Protein AF-A0AAD5KHL6-F1 (afdb_monomer)

Secondary structure (DSSP, 8-state):
-PPP--SEES---SHHHHHHHHHHHHTTSS----SPPPGGGGGG--TTEE-EEEHHHH--SS---S--BPPPEEETTEEEEEBB--S---------TT--HHHHHHHHHHHTTTTSSS-BPTT--EEEEEEEEETTEEEEE-

Sequence (142 aa):
MSTTEKTFHGYIETTRDSLIILEACRRGLLPRINRRLQEKERQLVTSGAVFCFDENESGIKRWTDGLVWSPSRILGNFLVYRELDKRAPSNDGVRTSCQNLSERQRERALVGSLTNSYRFKRNGLIKKSMSIVVNGVQQHLI

InterPro domains:
  IPR018608 Global transcription regulator [PF09729] (7-96)
  IPR018608 Global transcription regulator [PF09729] (100-142)
  IPR018608 Global transcription regulator [PTHR28027] (2-142)

Structure (mmCIF, N/CA/C/O backbone):
data_AF-A0AAD5KHL6-F1
#
_entry.id   AF-A0AAD5KHL6-F1
#
loop_
_atom_site.group_PDB
_atom_site.id
_atom_site.type_symbol
_atom_site.label_atom_id
_atom_site.label_alt_id
_atom_site.label_comp_id
_atom_site.label_asym_id
_atom_site.label_entity_id
_atom_site.label_seq_id
_atom_site.pdbx_PDB_ins_code
_atom_site.Cartn_x
_atom_site.Cartn_y
_atom_site.Cartn_z
_atom_site.occupancy
_atom_site.B_iso_or_equiv
_atom_site.auth_seq_id
_atom_site.auth_comp_id
_atom_site.auth_asym_id
_atom_site.auth_atom_id
_atom_site.pdbx_PDB_model_num
ATOM 1 N N . MET A 1 1 ? 0.004 -2.523 26.145 1.00 47.94 1 MET A N 1
ATOM 2 C CA . MET A 1 1 ? 0.227 -1.713 24.925 1.00 47.94 1 MET A CA 1
ATOM 3 C C . MET A 1 1 ? -0.122 -2.583 23.731 1.00 47.94 1 MET A C 1
ATOM 5 O O . MET A 1 1 ? 0.331 -3.718 23.713 1.00 47.94 1 MET A O 1
ATOM 9 N N . SER A 1 2 ? -0.946 -2.107 22.794 1.00 61.53 2 SER A N 1
ATOM 10 C CA . SER A 1 2 ? -1.264 -2.866 21.574 1.00 61.53 2 SER A CA 1
ATOM 11 C C . SER A 1 2 ? -0.019 -2.948 20.691 1.00 61.53 2 SER A C 1
ATOM 13 O O . SER A 1 2 ? 0.489 -1.912 20.256 1.00 61.53 2 SER A O 1
ATOM 15 N N . THR A 1 3 ? 0.484 -4.156 20.460 1.00 74.94 3 THR A N 1
ATOM 16 C CA . THR A 1 3 ? 1.571 -4.419 19.511 1.00 74.94 3 THR A CA 1
ATOM 17 C C . THR A 1 3 ? 1.048 -4.189 18.095 1.00 74.94 3 THR A C 1
ATOM 19 O O . THR A 1 3 ? -0.023 -4.684 17.755 1.00 74.94 3 THR A O 1
ATOM 22 N N . THR A 1 4 ? 1.767 -3.420 17.278 1.00 88.19 4 THR A N 1
ATOM 23 C CA . THR A 1 4 ? 1.420 -3.247 15.860 1.00 88.19 4 THR A CA 1
ATOM 24 C C . THR A 1 4 ? 1.911 -4.447 15.064 1.00 88.19 4 THR A C 1
ATOM 26 O O . THR A 1 4 ? 3.066 -4.848 15.201 1.00 88.19 4 THR A O 1
ATOM 29 N N . GLU A 1 5 ? 1.066 -4.976 14.188 1.00 93.31 5 GLU A N 1
ATOM 30 C CA . GLU A 1 5 ? 1.407 -6.060 13.270 1.00 93.31 5 GLU A CA 1
ATOM 31 C C . GLU A 1 5 ? 0.940 -5.753 11.842 1.00 93.31 5 GLU A C 1
ATOM 33 O O . GLU A 1 5 ? 0.195 -4.802 11.597 1.00 93.31 5 GLU A O 1
ATOM 38 N N . LYS A 1 6 ? 1.419 -6.545 10.878 1.00 96.56 6 LYS A N 1
ATOM 39 C CA . LYS A 1 6 ? 0.943 -6.490 9.490 1.00 96.56 6 LYS A CA 1
ATOM 40 C C . LYS A 1 6 ? -0.502 -6.989 9.421 1.00 96.56 6 LYS A C 1
ATOM 42 O O . LYS A 1 6 ? -0.844 -7.971 10.070 1.00 96.56 6 LYS A O 1
ATOM 47 N N . THR A 1 7 ? -1.324 -6.357 8.588 1.00 97.88 7 THR A N 1
ATOM 48 C CA . THR A 1 7 ? -2.710 -6.786 8.344 1.00 97.88 7 THR A CA 1
ATOM 49 C C . THR A 1 7 ? -2.757 -8.177 7.722 1.00 97.88 7 THR A C 1
ATOM 51 O O . THR A 1 7 ? -3.592 -9.001 8.080 1.00 97.88 7 THR A O 1
ATOM 54 N N . PHE A 1 8 ? -1.863 -8.432 6.770 1.00 98.31 8 PHE A N 1
ATOM 55 C CA . PHE A 1 8 ? -1.780 -9.693 6.048 1.00 98.31 8 PHE A CA 1
ATOM 56 C C . PHE A 1 8 ? -0.346 -9.928 5.553 1.00 98.31 8 PHE A C 1
ATOM 58 O O . PHE A 1 8 ? 0.482 -9.011 5.531 1.00 98.31 8 PHE A O 1
ATOM 65 N N . HIS A 1 9 ? -0.041 -11.171 5.175 1.00 98.38 9 HIS A N 1
ATOM 66 C CA . HIS A 1 9 ? 1.214 -11.522 4.526 1.00 98.38 9 HIS A CA 1
ATOM 67 C C . HIS A 1 9 ? 0.972 -12.308 3.238 1.00 98.38 9 HIS A C 1
ATOM 69 O O . HIS A 1 9 ? 0.571 -13.469 3.283 1.00 98.38 9 HIS A O 1
ATOM 75 N N . GLY A 1 10 ? 1.269 -11.688 2.101 1.00 97.56 10 GLY A N 1
ATOM 76 C CA . GLY A 1 10 ? 1.125 -12.293 0.785 1.00 97.56 10 GLY A CA 1
ATOM 77 C C . GLY A 1 10 ? 1.273 -11.271 -0.337 1.00 97.56 10 GLY A C 1
ATOM 78 O O . GLY A 1 10 ? 1.705 -10.141 -0.121 1.00 97.56 10 GLY A O 1
ATOM 79 N N . TYR A 1 11 ? 0.918 -11.679 -1.552 1.00 97.50 11 TYR A N 1
ATOM 80 C CA . TYR A 1 11 ? 0.936 -10.815 -2.727 1.00 97.50 11 TYR A CA 1
ATOM 81 C C . TYR A 1 11 ? -0.493 -10.453 -3.131 1.00 97.50 11 TYR A C 1
ATOM 83 O O . TYR A 1 11 ? -1.322 -11.334 -3.333 1.00 97.50 11 TYR A O 1
ATOM 91 N N . ILE A 1 12 ? -0.771 -9.155 -3.246 1.00 98.06 12 ILE A N 1
ATOM 92 C CA . ILE A 1 12 ? -2.041 -8.636 -3.762 1.00 98.06 12 ILE A CA 1
ATOM 93 C C . ILE A 1 12 ? -1.873 -8.476 -5.265 1.00 98.06 12 ILE A C 1
ATOM 95 O O . ILE A 1 12 ? -1.187 -7.549 -5.684 1.00 98.06 12 ILE A O 1
ATOM 99 N N . GLU A 1 13 ? -2.428 -9.361 -6.088 1.00 95.94 13 GLU A N 1
ATOM 100 C CA . GLU A 1 13 ? -2.266 -9.290 -7.546 1.00 95.94 13 GLU A CA 1
ATOM 101 C C . GLU A 1 13 ? -3.321 -8.378 -8.168 1.00 95.94 13 GLU A C 1
ATOM 103 O O . GLU A 1 13 ? -3.005 -7.464 -8.935 1.00 95.94 13 GLU A O 1
ATOM 108 N N . THR A 1 14 ? -4.573 -8.594 -7.778 1.00 97.44 14 THR A N 1
ATOM 109 C CA . THR A 1 14 ? -5.753 -8.018 -8.413 1.00 97.44 14 THR A CA 1
ATOM 110 C C . THR A 1 14 ? -6.500 -7.063 -7.488 1.00 97.44 14 THR A C 1
ATOM 112 O O . THR A 1 14 ? -6.349 -7.068 -6.268 1.00 97.44 14 THR A O 1
ATOM 115 N N . THR A 1 15 ? -7.392 -6.258 -8.067 1.00 97.88 15 THR A N 1
ATOM 116 C CA . THR A 1 15 ? -8.342 -5.446 -7.291 1.00 97.88 15 THR A CA 1
ATOM 117 C C . THR A 1 15 ? -9.236 -6.309 -6.400 1.00 97.88 15 THR A C 1
ATOM 119 O O . THR A 1 15 ? -9.582 -5.885 -5.302 1.00 97.88 15 THR A O 1
ATOM 122 N N . ARG A 1 16 ? -9.590 -7.528 -6.832 1.00 98.25 16 ARG A N 1
ATOM 123 C CA . ARG A 1 16 ? -10.422 -8.443 -6.040 1.00 98.25 16 ARG A CA 1
ATOM 124 C C . ARG A 1 16 ? -9.726 -8.844 -4.740 1.00 98.25 16 ARG A C 1
ATOM 126 O O . ARG A 1 16 ? -10.377 -8.836 -3.700 1.00 98.25 16 ARG A O 1
ATOM 133 N N . ASP A 1 17 ? -8.424 -9.116 -4.792 1.00 98.44 17 ASP A N 1
ATOM 134 C CA . ASP A 1 17 ? -7.628 -9.450 -3.604 1.00 98.44 17 ASP A CA 1
ATOM 135 C C . ASP A 1 17 ? -7.658 -8.297 -2.595 1.00 98.44 17 ASP A C 1
ATOM 137 O O . ASP A 1 17 ? -7.934 -8.510 -1.414 1.00 98.44 17 ASP A O 1
ATOM 141 N N . SER A 1 18 ? -7.484 -7.056 -3.072 1.00 98.19 18 SER A N 1
ATOM 142 C CA . SER A 1 18 ? -7.588 -5.858 -2.231 1.00 98.19 18 SER A CA 1
ATOM 143 C C . SER A 1 18 ? -8.942 -5.750 -1.536 1.00 98.19 18 SER A C 1
ATOM 145 O O . SER A 1 18 ? -9.005 -5.476 -0.340 1.00 98.19 18 SER A O 1
ATOM 147 N N . LEU A 1 19 ? -10.034 -5.969 -2.275 1.00 98.06 19 LEU A N 1
ATOM 148 C CA . LEU A 1 19 ? -11.388 -5.865 -1.730 1.00 98.06 19 LEU A CA 1
ATOM 149 C C . LEU A 1 19 ? -11.664 -6.938 -0.669 1.00 98.06 19 LEU A C 1
ATOM 151 O O . LEU A 1 19 ? -12.313 -6.639 0.329 1.00 98.06 19 LEU A O 1
ATOM 155 N N . ILE A 1 20 ? -11.139 -8.155 -0.845 1.00 98.38 20 ILE A N 1
ATOM 156 C CA . ILE A 1 20 ? -11.261 -9.230 0.151 1.00 98.38 20 ILE A CA 1
ATOM 157 C C . ILE A 1 20 ? -10.546 -8.844 1.451 1.00 98.38 20 ILE A C 1
ATOM 159 O O . ILE A 1 20 ? -11.129 -8.981 2.527 1.00 98.38 20 ILE A O 1
ATOM 163 N N . ILE A 1 21 ? -9.312 -8.335 1.364 1.00 98.44 21 ILE A N 1
ATOM 164 C CA . ILE A 1 21 ? -8.549 -7.908 2.546 1.00 98.44 21 ILE A CA 1
ATOM 165 C C . ILE A 1 21 ? -9.250 -6.745 3.256 1.00 98.44 21 ILE A C 1
ATOM 167 O O . ILE A 1 21 ? -9.448 -6.798 4.469 1.00 98.44 21 ILE A O 1
ATOM 171 N N . LEU A 1 22 ? -9.685 -5.727 2.510 1.00 97.88 22 LEU A N 1
ATOM 172 C CA . LEU A 1 22 ? -10.379 -4.565 3.071 1.00 97.88 22 LEU A CA 1
ATOM 173 C C . LEU A 1 22 ? -11.707 -4.950 3.741 1.00 97.88 22 LEU A C 1
ATOM 175 O O . LEU A 1 22 ? -12.021 -4.443 4.817 1.00 97.88 22 LEU A O 1
ATOM 179 N N . GLU A 1 23 ? -12.464 -5.886 3.163 1.00 97.31 23 GLU A N 1
ATOM 180 C CA . GLU A 1 23 ? -13.691 -6.407 3.771 1.00 97.31 23 GLU A CA 1
ATOM 181 C C . GLU A 1 23 ? -13.406 -7.216 5.045 1.00 97.31 23 GLU A C 1
ATOM 183 O O . GLU A 1 23 ? -14.093 -7.050 6.055 1.00 97.31 23 GLU A O 1
ATOM 188 N N . ALA A 1 24 ? -12.367 -8.056 5.043 1.00 98.19 24 ALA A N 1
ATOM 189 C CA . ALA A 1 24 ? -11.950 -8.793 6.234 1.00 98.19 24 ALA A CA 1
ATOM 190 C C . ALA A 1 24 ? -11.528 -7.841 7.369 1.00 98.19 24 ALA A C 1
ATOM 192 O O . ALA A 1 24 ? -11.919 -8.040 8.520 1.00 98.19 24 ALA A O 1
ATOM 193 N N . CYS A 1 25 ? -10.815 -6.761 7.043 1.00 97.06 25 CYS A N 1
ATOM 194 C CA . CYS A 1 25 ? -10.495 -5.681 7.973 1.00 97.06 25 CYS A CA 1
ATOM 195 C C . CYS A 1 25 ? -11.745 -4.978 8.518 1.00 97.06 25 CYS A C 1
ATOM 197 O O . CYS A 1 25 ? -11.854 -4.772 9.727 1.00 97.06 25 CYS A O 1
ATOM 199 N N . ARG A 1 26 ? -12.709 -4.642 7.650 1.00 94.56 26 ARG A N 1
ATOM 200 C CA . ARG A 1 26 ? -13.974 -3.994 8.036 1.00 94.56 26 ARG A CA 1
ATOM 201 C C . ARG A 1 26 ? -14.795 -4.855 8.998 1.00 94.56 26 ARG A C 1
ATOM 203 O O . ARG A 1 26 ? -15.439 -4.329 9.899 1.00 94.56 26 ARG A O 1
ATOM 210 N N . ARG A 1 27 ? -14.756 -6.178 8.820 1.00 95.94 27 ARG A N 1
ATOM 211 C CA . ARG A 1 27 ? -15.409 -7.161 9.700 1.00 95.94 27 ARG A CA 1
ATOM 212 C C . ARG A 1 27 ? -14.622 -7.467 10.980 1.00 95.94 27 ARG A C 1
ATOM 214 O O . ARG A 1 27 ? -15.090 -8.272 11.778 1.00 95.94 27 ARG A O 1
ATOM 221 N N . GLY A 1 28 ? -13.440 -6.875 11.166 1.00 95.50 28 GLY A N 1
ATOM 222 C CA . GLY A 1 28 ? -12.571 -7.140 12.316 1.00 95.50 28 GLY A CA 1
ATOM 223 C C . GLY A 1 28 ? -11.894 -8.515 12.294 1.00 95.50 28 GLY A C 1
ATOM 224 O O . GLY A 1 28 ? -11.407 -8.963 13.324 1.00 95.50 28 GLY A O 1
ATOM 225 N N . LEU A 1 29 ? -11.865 -9.192 11.140 1.00 97.75 29 LEU A N 1
ATOM 226 C CA . LEU A 1 29 ? -11.212 -10.496 10.973 1.00 97.75 29 LEU A CA 1
ATOM 227 C C . LEU A 1 29 ? -9.697 -10.369 10.775 1.00 97.75 29 LEU A C 1
ATOM 229 O O . LEU A 1 29 ? -8.958 -11.293 11.099 1.00 97.75 29 LEU A O 1
ATOM 233 N N . LEU A 1 30 ? -9.246 -9.238 10.226 1.00 97.62 30 LEU A N 1
ATOM 234 C CA . LEU A 1 30 ? -7.833 -8.895 10.084 1.00 97.62 30 LEU A CA 1
ATOM 235 C C . LEU A 1 30 ? -7.527 -7.588 10.825 1.00 97.62 30 LEU A C 1
ATOM 237 O O . LEU A 1 30 ? -8.356 -6.668 10.798 1.00 97.62 30 LEU A O 1
ATOM 241 N N . PRO A 1 31 ? -6.339 -7.466 11.444 1.00 96.44 31 PRO A N 1
ATOM 242 C CA . PRO A 1 31 ? -5.962 -6.260 12.162 1.00 96.44 31 PRO A CA 1
ATOM 243 C C . PRO A 1 31 ? -5.774 -5.084 11.198 1.00 96.44 31 PRO A C 1
ATOM 245 O O . PRO A 1 31 ? -5.358 -5.239 10.046 1.00 96.44 31 PRO A O 1
ATOM 248 N N . ARG A 1 32 ? -6.062 -3.877 11.686 1.00 95.75 32 ARG A N 1
ATOM 249 C CA . ARG A 1 32 ? -5.852 -2.616 10.967 1.00 95.75 32 ARG A CA 1
ATOM 250 C C . ARG A 1 32 ? -4.837 -1.762 11.710 1.00 95.75 32 ARG A C 1
ATOM 252 O O . ARG A 1 32 ? -4.756 -1.787 12.936 1.00 95.75 32 ARG A O 1
ATOM 259 N N . ILE A 1 33 ? -4.089 -0.971 10.957 1.00 97.50 33 ILE A N 1
ATOM 260 C CA . ILE A 1 33 ? -3.218 0.054 11.512 1.00 97.50 33 ILE A CA 1
ATOM 261 C C . ILE A 1 33 ? -4.090 1.220 11.990 1.00 97.50 33 ILE A C 1
ATOM 263 O O . ILE A 1 33 ? -4.790 1.849 11.202 1.00 97.50 33 ILE A O 1
ATOM 267 N N . ASN A 1 34 ? -4.027 1.519 13.287 1.00 96.19 34 ASN A N 1
ATOM 268 C CA . ASN A 1 34 ? -4.800 2.581 13.945 1.00 96.19 34 ASN A CA 1
ATOM 269 C C . ASN A 1 34 ? -3.943 3.788 14.372 1.00 96.19 34 ASN A C 1
ATOM 271 O O . ASN A 1 34 ? -4.427 4.707 15.020 1.00 96.19 34 ASN A O 1
ATOM 275 N N . ARG A 1 35 ? -2.650 3.789 14.034 1.00 95.88 35 ARG A N 1
ATOM 276 C CA . ARG A 1 35 ? -1.722 4.909 14.246 1.00 95.88 35 ARG A CA 1
ATOM 277 C C . ARG A 1 35 ? -0.492 4.748 13.366 1.00 95.88 35 ARG A C 1
ATOM 279 O O . ARG A 1 35 ? -0.218 3.665 12.858 1.00 95.88 35 ARG A O 1
ATOM 286 N N . ARG A 1 36 ? 0.300 5.809 13.209 1.00 96.62 36 ARG A N 1
ATOM 287 C CA . ARG A 1 36 ? 1.566 5.722 12.464 1.00 96.62 36 ARG A CA 1
ATOM 288 C C . ARG A 1 36 ? 2.515 4.692 13.088 1.00 96.62 36 ARG A C 1
ATOM 290 O O . ARG A 1 36 ? 2.580 4.561 14.314 1.00 96.62 36 ARG A O 1
ATOM 297 N N . LEU A 1 37 ? 3.284 4.024 12.224 1.00 95.94 37 LEU A N 1
ATOM 298 C CA . LEU A 1 37 ? 4.370 3.143 12.643 1.00 95.94 37 LEU A CA 1
ATOM 299 C C . LEU A 1 37 ? 5.441 3.939 13.393 1.00 95.94 37 LEU A C 1
ATOM 301 O O . LEU A 1 37 ? 5.947 4.954 12.897 1.00 95.94 37 LEU A O 1
ATOM 305 N N . GLN A 1 38 ? 5.822 3.437 14.560 1.00 94.81 38 GLN A N 1
ATOM 306 C CA . GLN A 1 38 ? 7.015 3.871 15.273 1.00 94.81 38 GLN A CA 1
ATOM 307 C C . GLN A 1 38 ? 8.268 3.382 14.550 1.00 94.81 38 GLN A C 1
ATOM 309 O O . GLN A 1 38 ? 8.228 2.451 13.749 1.00 94.81 38 GLN A O 1
ATOM 314 N N . GLU A 1 39 ? 9.414 3.982 14.862 1.00 93.38 39 GLU A N 1
ATOM 315 C CA . GLU A 1 39 ? 10.678 3.654 14.201 1.00 93.38 39 GLU A CA 1
ATOM 316 C C . GLU A 1 39 ? 11.038 2.165 14.290 1.00 93.38 3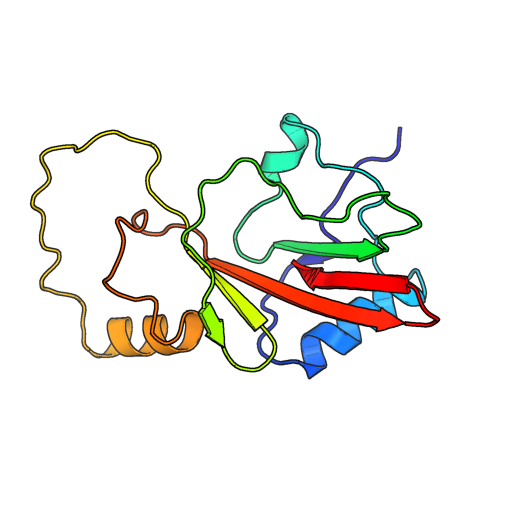9 GLU A C 1
ATOM 318 O O . GLU A 1 39 ? 11.380 1.561 13.277 1.00 93.38 39 GLU A O 1
ATOM 323 N N . LYS A 1 40 ? 10.838 1.545 15.460 1.00 93.44 40 LYS A N 1
ATOM 324 C CA . LYS A 1 40 ? 11.044 0.101 15.658 1.00 93.44 40 LYS A CA 1
ATOM 325 C C . LYS A 1 40 ? 10.077 -0.762 14.842 1.00 93.44 40 LYS A C 1
ATOM 327 O O . LYS A 1 40 ? 10.428 -1.864 14.448 1.00 93.44 40 LYS A O 1
ATOM 332 N N . GLU A 1 41 ? 8.871 -0.273 14.567 1.00 95.44 41 GLU A N 1
ATOM 333 C CA . GLU A 1 41 ? 7.832 -1.007 13.830 1.00 95.44 41 GLU A CA 1
ATOM 334 C C . GLU A 1 41 ? 8.029 -0.917 12.310 1.00 95.44 41 GLU A C 1
ATOM 336 O O . GLU A 1 41 ? 7.503 -1.745 11.572 1.00 95.44 41 GLU A O 1
ATOM 341 N N . ARG A 1 42 ? 8.833 0.035 11.814 1.00 95.75 42 ARG A N 1
ATOM 342 C CA . ARG A 1 42 ? 9.154 0.147 10.377 1.00 95.75 42 ARG A CA 1
ATOM 343 C C . ARG A 1 42 ? 9.881 -1.081 9.832 1.00 95.75 42 ARG A C 1
ATOM 345 O O . ARG A 1 42 ? 9.813 -1.331 8.635 1.00 95.75 42 ARG A O 1
ATOM 352 N N . GLN A 1 43 ? 10.500 -1.888 10.697 1.00 95.19 43 GLN A N 1
ATOM 353 C CA . GLN A 1 43 ? 11.081 -3.180 10.320 1.00 95.19 43 GLN A CA 1
ATOM 354 C C . GLN A 1 43 ? 10.039 -4.192 9.809 1.00 95.19 43 GLN A C 1
ATOM 356 O O . GLN A 1 43 ? 10.409 -5.180 9.185 1.00 95.19 43 GLN A O 1
ATOM 361 N N . LEU A 1 44 ? 8.743 -3.958 10.055 1.00 96.56 44 LEU A N 1
ATOM 362 C CA . LEU A 1 44 ? 7.657 -4.777 9.512 1.00 96.56 44 LEU A CA 1
ATOM 363 C C . LEU A 1 44 ? 7.498 -4.601 7.995 1.00 96.56 44 LEU A C 1
ATO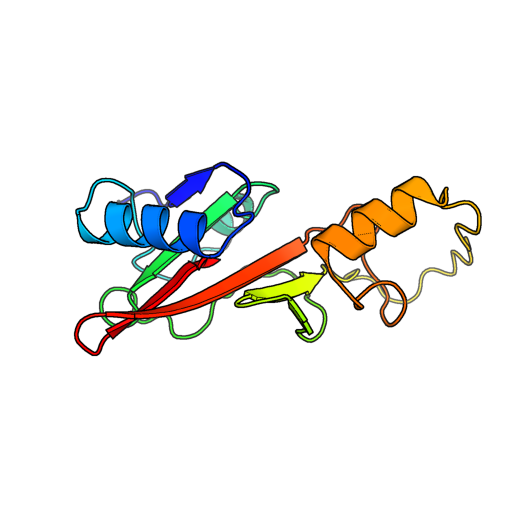M 365 O O . LEU A 1 44 ? 6.931 -5.474 7.337 1.00 96.56 44 LEU A O 1
ATOM 369 N N . VAL A 1 45 ? 7.991 -3.491 7.433 1.00 97.69 45 VAL A N 1
ATOM 370 C CA . VAL A 1 45 ? 7.890 -3.173 6.005 1.00 97.69 45 VAL A CA 1
ATOM 371 C C . VAL A 1 45 ? 8.872 -4.047 5.233 1.00 97.69 45 VAL A C 1
ATOM 373 O O . VAL A 1 45 ? 10.045 -3.727 5.054 1.00 97.69 45 VAL A O 1
ATOM 376 N N . THR A 1 46 ? 8.368 -5.200 4.812 1.00 97.88 46 THR A N 1
ATOM 377 C CA . THR A 1 46 ? 9.114 -6.288 4.180 1.00 97.88 46 THR A CA 1
ATOM 378 C C . THR A 1 46 ? 8.335 -6.814 2.982 1.00 97.88 46 THR A C 1
ATOM 380 O O . THR A 1 46 ? 7.152 -6.513 2.816 1.00 97.88 46 THR A O 1
ATOM 383 N N . SER A 1 47 ? 8.996 -7.589 2.118 1.00 98.06 47 SER A N 1
ATOM 384 C CA . SER A 1 47 ? 8.313 -8.228 0.989 1.00 98.06 47 SER A CA 1
ATOM 385 C C . SER A 1 47 ? 7.140 -9.077 1.487 1.00 98.06 47 SER A C 1
ATOM 387 O O . SER A 1 47 ? 7.305 -9.885 2.398 1.00 98.06 47 SER A O 1
ATOM 389 N N . GLY A 1 48 ? 5.961 -8.873 0.900 1.00 98.06 48 GLY A N 1
ATOM 390 C CA . GLY A 1 48 ? 4.733 -9.568 1.279 1.00 98.06 48 GLY A CA 1
ATOM 391 C C . GLY A 1 48 ? 3.963 -8.939 2.442 1.00 98.06 48 GLY A C 1
ATOM 392 O O . GLY A 1 48 ? 2.863 -9.395 2.730 1.00 98.06 48 GLY A O 1
ATOM 393 N N . ALA A 1 49 ? 4.486 -7.915 3.122 1.00 98.38 49 ALA A N 1
ATOM 394 C CA . ALA A 1 49 ? 3.734 -7.222 4.166 1.00 98.38 49 ALA A CA 1
ATOM 395 C C . ALA A 1 49 ? 2.622 -6.357 3.555 1.00 98.38 49 ALA A C 1
ATOM 397 O O . ALA A 1 49 ? 2.899 -5.524 2.696 1.00 98.38 49 ALA A O 1
ATOM 398 N N . VAL A 1 50 ? 1.390 -6.542 4.035 1.00 98.62 50 VAL A N 1
ATOM 399 C CA . VAL A 1 50 ? 0.224 -5.738 3.651 1.00 98.62 50 VAL A CA 1
ATOM 400 C C . VAL A 1 50 ? -0.289 -4.991 4.872 1.00 98.62 50 VAL A C 1
ATOM 402 O O . VAL A 1 50 ? -0.423 -5.578 5.953 1.00 98.62 50 VAL A O 1
ATOM 405 N N . PHE A 1 51 ? -0.603 -3.710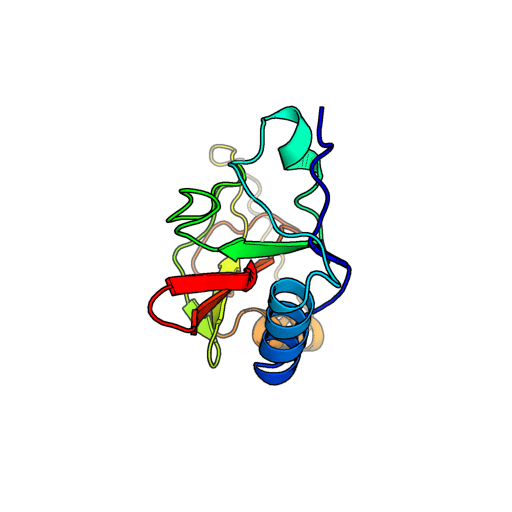 4.699 1.00 98.56 51 PHE A N 1
ATOM 406 C CA . PHE A 1 51 ? -1.146 -2.857 5.753 1.00 98.56 51 PHE A CA 1
ATOM 407 C C . PHE A 1 51 ? -2.453 -2.224 5.299 1.00 98.56 51 PHE A C 1
ATOM 409 O O . PHE A 1 51 ? -2.523 -1.639 4.222 1.00 98.56 51 PHE A O 1
ATOM 416 N N . CYS A 1 52 ? -3.479 -2.302 6.142 1.00 98.38 52 CYS A N 1
ATOM 417 C CA . CYS A 1 52 ? -4.733 -1.593 5.925 1.00 98.38 52 CYS A CA 1
ATOM 418 C C . CYS A 1 52 ? -4.993 -0.592 7.044 1.00 98.38 52 CYS A C 1
ATOM 420 O O . CYS A 1 52 ? -4.748 -0.889 8.214 1.00 98.38 52 CYS A O 1
ATOM 422 N N . PHE A 1 53 ? -5.510 0.581 6.692 1.00 98.00 53 PHE A N 1
ATOM 423 C CA . PHE A 1 53 ? -5.947 1.576 7.665 1.00 98.00 53 PHE A CA 1
ATOM 424 C C . PHE A 1 53 ? -7.162 2.356 7.177 1.00 98.00 53 PHE A C 1
ATOM 426 O O . PHE A 1 53 ? -7.325 2.629 5.987 1.00 98.00 53 PHE A O 1
ATOM 433 N N . ASP A 1 54 ? -7.985 2.725 8.147 1.00 97.44 54 ASP A N 1
ATOM 434 C CA . ASP A 1 54 ? -9.105 3.646 8.010 1.00 97.44 54 ASP A CA 1
ATOM 435 C C . ASP A 1 54 ? -8.611 5.059 8.365 1.00 97.44 54 ASP A C 1
ATOM 437 O O . ASP A 1 54 ? -7.950 5.237 9.395 1.00 97.44 54 ASP A O 1
ATOM 441 N N . GLU A 1 55 ? -8.869 6.065 7.524 1.00 97.44 55 GLU A N 1
ATOM 442 C CA . GLU A 1 55 ? -8.374 7.428 7.777 1.00 97.44 55 GLU A CA 1
ATOM 443 C C . GLU A 1 55 ? -8.931 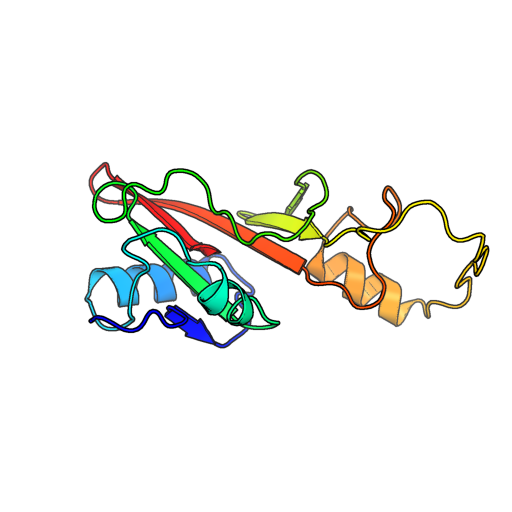8.063 9.057 1.00 97.44 55 G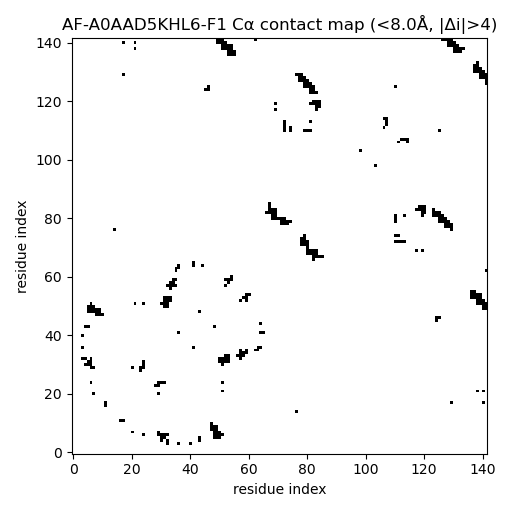LU A C 1
ATOM 445 O O . GLU A 1 55 ? -8.194 8.781 9.738 1.00 97.44 55 GLU A O 1
ATOM 450 N N . ASN A 1 56 ? -10.200 7.817 9.391 1.00 96.19 56 ASN A N 1
ATOM 451 C CA . ASN A 1 56 ? -10.849 8.419 10.555 1.00 96.19 56 ASN A CA 1
ATOM 452 C C . ASN A 1 56 ? -10.378 7.756 11.849 1.00 96.19 56 ASN A C 1
ATOM 454 O O . ASN A 1 56 ? -10.069 8.450 12.814 1.00 96.19 56 ASN A O 1
ATOM 458 N N . GLU A 1 57 ? -10.296 6.425 11.861 1.00 95.06 57 GLU A N 1
ATOM 459 C CA . GLU A 1 57 ? -9.851 5.656 13.026 1.00 95.06 57 GLU A CA 1
ATOM 460 C C . GLU A 1 57 ? -8.366 5.892 13.318 1.00 95.06 57 GLU A C 1
ATOM 462 O O . GLU A 1 57 ? -7.972 6.044 14.472 1.00 95.06 57 GLU A O 1
ATOM 467 N N . SER A 1 58 ? -7.534 5.935 12.272 1.00 96.56 58 SER A N 1
ATOM 468 C CA . SER A 1 58 ? -6.079 6.017 12.430 1.00 96.56 58 SER A CA 1
ATOM 469 C C . SER A 1 58 ? -5.511 7.438 12.435 1.00 96.56 58 SER A C 1
ATOM 471 O O . SER A 1 58 ? -4.369 7.651 12.855 1.00 96.56 58 SER A O 1
ATOM 473 N N . GLY A 1 59 ? -6.247 8.406 11.881 1.00 97.31 59 GLY A N 1
ATOM 474 C CA . GLY A 1 59 ? -5.744 9.747 11.572 1.00 97.31 59 GLY A CA 1
ATOM 475 C C . GLY A 1 59 ? -4.668 9.782 10.473 1.00 97.31 59 GLY A C 1
ATOM 476 O O . GLY A 1 59 ? -4.052 10.827 10.224 1.00 97.31 59 GLY A O 1
ATOM 477 N N . ILE A 1 60 ? -4.384 8.658 9.807 1.00 97.81 60 ILE A N 1
ATOM 478 C CA . ILE A 1 60 ? -3.361 8.560 8.764 1.00 97.81 60 ILE A CA 1
ATOM 479 C C . ILE A 1 60 ? -3.998 8.884 7.417 1.00 97.81 60 ILE A C 1
ATOM 481 O O . ILE A 1 60 ? -4.789 8.110 6.912 1.00 97.81 60 ILE A O 1
ATOM 485 N N . LYS A 1 61 ? -3.581 9.986 6.785 1.00 96.62 61 LYS A N 1
ATOM 486 C CA . LYS A 1 61 ? -3.989 10.336 5.403 1.00 96.62 61 LYS A CA 1
ATOM 487 C C . LYS A 1 61 ? -2.995 9.897 4.328 1.00 96.62 61 LYS A C 1
ATOM 489 O O . LYS A 1 61 ? -3.268 9.919 3.135 1.00 96.62 61 LYS A O 1
ATOM 494 N N . ARG A 1 62 ? -1.761 9.609 4.747 1.00 96.88 62 ARG A N 1
ATOM 495 C CA . ARG A 1 62 ? -0.647 9.209 3.879 1.00 96.88 62 ARG A CA 1
ATOM 496 C C . ARG A 1 62 ? 0.248 8.240 4.625 1.00 96.88 62 ARG A C 1
ATOM 498 O O . ARG A 1 62 ? 0.695 8.549 5.738 1.00 96.88 62 ARG A O 1
ATOM 505 N N . TRP A 1 63 ? 0.526 7.110 3.987 1.00 97.81 63 TRP A N 1
ATOM 506 C CA . TRP A 1 63 ? 1.434 6.099 4.503 1.00 97.81 63 TRP A CA 1
ATOM 507 C C . TRP A 1 63 ? 2.882 6.601 4.532 1.00 97.81 63 TRP A C 1
ATOM 509 O O . TRP A 1 63 ? 3.363 7.207 3.573 1.00 97.81 63 TRP A O 1
ATOM 519 N N . THR A 1 64 ? 3.583 6.331 5.632 1.00 96.56 64 THR A N 1
ATOM 520 C CA . THR A 1 64 ? 4.981 6.729 5.847 1.00 96.56 64 THR A CA 1
ATOM 521 C C . THR A 1 64 ? 5.745 5.590 6.514 1.00 96.56 64 THR A C 1
ATOM 523 O O . THR A 1 64 ? 5.484 5.283 7.676 1.00 96.56 64 THR A O 1
ATOM 526 N N . ASP A 1 65 ? 6.706 5.009 5.798 1.00 96.31 65 ASP A N 1
ATOM 527 C CA . ASP A 1 65 ? 7.478 3.824 6.213 1.00 96.31 65 ASP A CA 1
ATOM 528 C C . ASP A 1 65 ? 8.976 4.103 6.446 1.00 96.31 65 ASP A C 1
ATOM 530 O O . ASP A 1 65 ? 9.695 3.241 6.941 1.00 96.31 65 ASP A O 1
ATOM 534 N N . GLY A 1 66 ? 9.462 5.308 6.133 1.00 94.06 66 GLY A N 1
ATOM 535 C CA . GLY A 1 66 ? 10.878 5.677 6.287 1.00 94.06 66 GLY A CA 1
ATOM 536 C C . GLY A 1 66 ? 11.798 5.186 5.158 1.00 94.06 66 GLY A C 1
ATOM 537 O O . GLY A 1 66 ? 13.025 5.341 5.247 1.00 94.06 66 GLY A O 1
ATOM 538 N N . LEU A 1 67 ? 11.234 4.614 4.091 1.00 95.81 67 LEU A N 1
ATOM 539 C CA . LEU A 1 67 ? 11.950 4.275 2.862 1.00 95.81 67 LEU A CA 1
ATOM 540 C C . LEU A 1 67 ? 11.835 5.408 1.833 1.00 95.81 67 LEU A C 1
ATOM 542 O O . LEU A 1 67 ? 10.929 6.242 1.892 1.00 95.81 67 LEU A O 1
ATOM 546 N N . VAL A 1 68 ? 12.786 5.456 0.898 1.00 95.94 68 VAL A N 1
ATOM 547 C CA . VAL A 1 68 ? 12.785 6.435 -0.197 1.00 95.94 68 VAL A CA 1
ATOM 548 C C . VAL A 1 68 ? 12.173 5.769 -1.418 1.00 95.94 68 VAL A C 1
ATOM 550 O O . VAL A 1 68 ? 12.657 4.735 -1.870 1.00 95.94 68 VAL A O 1
ATOM 553 N N . TRP A 1 69 ? 11.108 6.365 -1.941 1.00 96.94 69 TRP A N 1
ATOM 554 C CA . TRP A 1 69 ? 10.317 5.807 -3.032 1.00 96.94 69 TRP A CA 1
ATOM 555 C C . TRP A 1 69 ? 10.431 6.669 -4.285 1.00 96.94 69 TRP A C 1
ATOM 557 O O . TRP A 1 69 ? 10.521 7.894 -4.205 1.00 96.94 69 TRP A O 1
ATOM 567 N N . SER A 1 70 ? 10.388 6.029 -5.451 1.00 96.12 70 SER A N 1
ATOM 568 C CA . SER A 1 70 ? 10.204 6.716 -6.728 1.00 96.12 70 SER A CA 1
ATOM 569 C C . SER A 1 70 ? 8.872 7.477 -6.771 1.00 96.12 70 SER A C 1
ATOM 571 O O . SER A 1 70 ? 7.957 7.161 -6.012 1.00 96.12 70 SER A O 1
ATOM 573 N N . PRO A 1 71 ? 8.682 8.407 -7.720 1.00 95.75 71 PRO A N 1
ATOM 574 C CA . PRO A 1 71 ? 7.346 8.863 -8.091 1.00 95.75 71 PRO A CA 1
ATOM 575 C C . PRO A 1 71 ? 6.438 7.687 -8.477 1.00 95.75 71 PRO A C 1
ATOM 577 O O . PRO A 1 71 ? 6.921 6.664 -8.977 1.00 95.75 71 PRO A O 1
ATOM 580 N N . SER A 1 72 ? 5.130 7.836 -8.258 1.00 95.38 72 SER A N 1
ATOM 581 C CA . SER A 1 72 ? 4.158 6.783 -8.553 1.00 95.38 72 SER A CA 1
ATOM 582 C C . SER A 1 72 ? 3.998 6.539 -10.055 1.00 95.38 72 SER A C 1
ATOM 584 O O . SER A 1 72 ? 4.197 7.424 -10.900 1.00 95.38 72 SER A O 1
ATOM 586 N N . ARG A 1 73 ? 3.596 5.315 -10.396 1.00 95.44 73 ARG A N 1
ATOM 587 C CA . ARG A 1 73 ? 3.016 4.958 -11.695 1.00 95.44 73 ARG A CA 1
ATOM 588 C C . ARG A 1 73 ? 1.709 4.216 -11.486 1.00 95.44 73 ARG A C 1
ATOM 590 O O . ARG A 1 73 ? 1.565 3.487 -10.511 1.00 95.44 73 ARG A O 1
ATOM 597 N N . ILE A 1 74 ? 0.770 4.418 -12.400 1.00 95.56 74 ILE A N 1
ATOM 598 C CA . ILE A 1 74 ? -0.506 3.708 -12.389 1.00 95.56 74 ILE A CA 1
ATOM 599 C C . ILE A 1 74 ? -0.288 2.335 -13.026 1.00 95.56 74 ILE A C 1
ATOM 601 O O . ILE A 1 74 ? 0.270 2.243 -14.121 1.00 95.56 74 ILE A O 1
ATOM 605 N N . LEU A 1 75 ? -0.730 1.282 -12.343 1.00 94.75 75 LEU A N 1
ATOM 606 C CA . LEU A 1 75 ? -0.800 -0.076 -12.874 1.00 94.75 75 LEU A CA 1
ATOM 607 C C . LEU A 1 75 ? -2.162 -0.668 -12.503 1.00 94.75 75 LEU A C 1
ATOM 609 O O . LEU A 1 75 ? -2.391 -1.062 -11.358 1.00 94.75 75 LEU A O 1
ATOM 613 N N . GLY A 1 76 ? -3.089 -0.678 -13.462 1.00 94.94 76 GLY A N 1
ATOM 614 C CA . GLY A 1 76 ? -4.495 -0.971 -13.178 1.00 94.94 76 GLY A CA 1
ATOM 615 C C . GLY A 1 76 ? -5.061 0.020 -12.156 1.00 94.94 76 GLY A C 1
ATOM 616 O O . GLY A 1 76 ? -4.930 1.228 -12.330 1.00 94.94 76 GLY A O 1
ATOM 617 N N . ASN A 1 77 ? -5.633 -0.497 -11.066 1.00 97.12 77 ASN A N 1
ATOM 618 C CA . ASN A 1 77 ? -6.199 0.303 -9.970 1.00 97.12 77 ASN A CA 1
ATOM 619 C C . ASN A 1 77 ? -5.197 0.607 -8.840 1.00 97.12 77 ASN A C 1
ATOM 621 O O . ASN A 1 77 ? -5.597 1.035 -7.758 1.00 97.12 77 ASN A O 1
ATOM 625 N N . PHE A 1 78 ? -3.904 0.359 -9.064 1.00 98.31 78 PHE A N 1
ATOM 626 C CA . PHE A 1 78 ? -2.858 0.575 -8.069 1.00 98.31 78 PHE A CA 1
ATOM 627 C C . PHE A 1 78 ? -1.952 1.741 -8.450 1.00 98.31 78 PHE A C 1
ATOM 629 O O . PHE A 1 78 ? -1.605 1.930 -9.619 1.00 98.31 78 PHE A O 1
ATOM 636 N N . LEU A 1 79 ? -1.486 2.464 -7.433 1.00 98.12 79 LEU A N 1
ATOM 637 C CA . LEU A 1 79 ? -0.265 3.256 -7.532 1.00 98.12 79 LEU A CA 1
ATOM 638 C C . LEU A 1 79 ? 0.917 2.376 -7.139 1.00 98.12 79 LEU A C 1
ATOM 640 O O . LEU A 1 79 ? 0.904 1.759 -6.077 1.00 98.12 79 LEU A O 1
ATOM 644 N N . VAL A 1 80 ? 1.940 2.329 -7.985 1.00 97.81 80 VAL A N 1
ATOM 645 C CA . VAL A 1 80 ? 3.139 1.514 -7.779 1.00 97.81 80 VAL A CA 1
ATOM 646 C C . VAL A 1 80 ? 4.365 2.398 -7.613 1.00 97.81 80 VAL A C 1
ATOM 648 O O . VAL A 1 80 ? 4.530 3.402 -8.311 1.00 97.81 80 VAL A O 1
ATOM 651 N N . TYR A 1 81 ? 5.230 1.995 -6.690 1.00 97.62 81 TYR A N 1
ATOM 652 C CA . TYR A 1 81 ? 6.461 2.671 -6.309 1.00 97.62 81 TYR A CA 1
ATOM 653 C C . TYR A 1 81 ? 7.605 1.663 -6.237 1.00 97.62 81 TYR A C 1
ATOM 655 O O . TYR A 1 81 ? 7.393 0.497 -5.898 1.00 97.62 81 TYR A O 1
ATOM 663 N N . ARG A 1 82 ? 8.832 2.129 -6.472 1.00 96.75 82 ARG A N 1
ATOM 664 C CA . ARG A 1 82 ? 10.053 1.343 -6.261 1.00 96.75 82 ARG A CA 1
ATOM 665 C C . ARG A 1 82 ? 10.984 2.026 -5.280 1.00 96.75 82 ARG A C 1
ATOM 667 O O . ARG A 1 82 ? 11.107 3.251 -5.297 1.00 96.75 82 ARG A O 1
ATOM 674 N N . GLU A 1 83 ? 11.635 1.229 -4.446 1.00 96.31 83 GLU A N 1
ATOM 675 C CA . GLU A 1 83 ? 12.630 1.715 -3.498 1.00 96.31 83 GLU A CA 1
ATOM 676 C C . GLU A 1 83 ? 13.860 2.267 -4.238 1.00 96.31 83 GLU A C 1
ATOM 678 O O . GLU A 1 83 ? 14.366 1.668 -5.194 1.00 96.31 83 GLU A O 1
ATOM 683 N N . LEU A 1 84 ? 14.340 3.424 -3.789 1.00 94.31 84 LEU A N 1
ATOM 684 C CA . LEU A 1 84 ? 15.536 4.087 -4.298 1.00 94.31 84 LEU A CA 1
ATOM 685 C C . LEU A 1 84 ? 16.701 3.928 -3.318 1.00 94.31 84 LEU A C 1
ATOM 687 O O . LEU A 1 84 ? 16.505 3.822 -2.104 1.00 94.31 84 LEU A O 1
ATOM 691 N N . ASP A 1 85 ? 17.925 3.957 -3.838 1.00 90.25 85 ASP A N 1
ATOM 692 C CA . ASP A 1 85 ? 19.119 3.961 -2.994 1.00 90.25 85 ASP A CA 1
ATOM 693 C C . ASP A 1 85 ? 19.243 5.266 -2.195 1.00 90.25 85 ASP A C 1
ATOM 695 O O . ASP A 1 85 ? 19.140 6.366 -2.736 1.00 90.25 85 ASP A O 1
ATOM 699 N N . LYS A 1 86 ? 19.510 5.144 -0.887 1.00 78.94 86 LYS A N 1
ATOM 700 C CA . LYS A 1 86 ? 19.702 6.290 0.023 1.00 78.94 86 LYS A CA 1
ATOM 701 C C . LYS A 1 86 ? 21.078 6.965 -0.119 1.00 78.94 86 LYS A C 1
ATOM 703 O O . LYS A 1 86 ? 21.287 8.021 0.469 1.00 78.94 86 LYS A O 1
ATOM 708 N N . ARG A 1 87 ? 22.038 6.349 -0.822 1.00 71.81 87 ARG A N 1
ATOM 709 C CA . ARG A 1 87 ? 23.440 6.809 -0.886 1.00 71.81 87 ARG A CA 1
ATOM 710 C C . ARG A 1 87 ? 23.697 7.717 -2.100 1.00 71.81 87 ARG A C 1
ATOM 712 O O . ARG A 1 87 ? 23.124 7.522 -3.169 1.00 71.81 87 ARG A O 1
ATOM 719 N N . ALA A 1 88 ? 24.587 8.697 -1.910 1.00 55.28 88 ALA A N 1
ATOM 720 C CA . ALA A 1 88 ? 25.165 9.550 -2.957 1.00 55.28 88 ALA A CA 1
ATOM 721 C C . ALA A 1 88 ? 25.875 8.691 -4.037 1.00 55.28 88 ALA A C 1
ATOM 723 O O . ALA A 1 88 ? 26.110 7.512 -3.773 1.00 55.28 88 ALA A O 1
ATOM 724 N N . PRO A 1 89 ? 26.185 9.209 -5.248 1.00 53.72 89 PRO A N 1
ATOM 725 C CA . PRO A 1 89 ? 26.638 8.380 -6.367 1.00 53.72 89 PRO A CA 1
ATOM 726 C C . PRO A 1 89 ? 27.920 7.620 -6.010 1.00 53.72 89 PRO A C 1
ATOM 728 O O . PRO A 1 89 ? 29.010 8.179 -6.059 1.00 53.72 89 PRO A O 1
ATOM 731 N N . SER A 1 90 ? 27.800 6.338 -5.677 1.00 53.25 90 SER A N 1
ATOM 732 C CA . SER A 1 90 ? 28.917 5.413 -5.780 1.00 53.25 90 SER A CA 1
ATOM 733 C C . SER A 1 90 ? 29.183 5.191 -7.264 1.00 53.25 90 SER A C 1
ATOM 735 O O . SER A 1 90 ? 28.260 4.967 -8.049 1.00 53.25 90 SER A O 1
ATOM 737 N N . ASN A 1 91 ? 30.455 5.286 -7.640 1.00 51.47 91 ASN A N 1
ATOM 738 C CA . ASN A 1 91 ? 30.966 5.203 -9.007 1.00 51.47 91 ASN A CA 1
ATOM 739 C C . ASN A 1 91 ? 30.855 3.790 -9.617 1.00 51.47 91 ASN A C 1
ATOM 741 O O . ASN A 1 91 ? 31.576 3.459 -10.556 1.00 51.47 91 ASN A O 1
ATOM 745 N N . ASP A 1 92 ? 29.946 2.960 -9.102 1.00 56.34 92 ASP A N 1
ATOM 746 C CA . ASP A 1 92 ? 29.627 1.654 -9.656 1.00 56.34 92 ASP A CA 1
ATOM 747 C C . ASP A 1 92 ? 28.784 1.855 -10.912 1.00 56.34 92 ASP A C 1
ATOM 749 O O . ASP A 1 92 ? 27.573 1.631 -10.962 1.00 56.34 92 ASP A O 1
ATOM 753 N N . GLY A 1 93 ? 29.475 2.260 -11.973 1.00 50.50 93 GLY A N 1
ATOM 754 C CA . GLY A 1 93 ? 29.087 2.028 -13.351 1.00 50.50 93 GLY A CA 1
ATOM 755 C C . GLY A 1 93 ? 29.070 0.533 -13.661 1.00 50.50 93 GLY A C 1
ATOM 756 O O . GLY A 1 93 ? 29.695 0.093 -14.616 1.00 50.50 93 GLY A O 1
ATOM 757 N N . VAL A 1 94 ? 28.331 -0.263 -12.890 1.00 51.56 94 VAL A N 1
ATOM 758 C CA . VAL A 1 94 ? 27.964 -1.616 -13.289 1.00 51.56 94 VAL A CA 1
ATOM 759 C C . VAL A 1 94 ? 26.610 -1.501 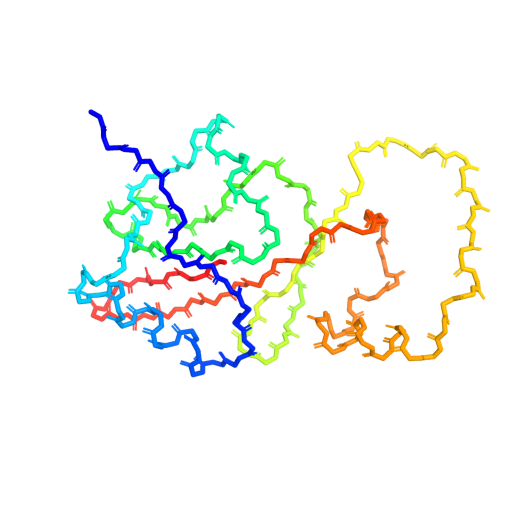-13.961 1.00 51.56 94 VAL A C 1
ATOM 761 O O . VAL A 1 94 ? 25.547 -1.726 -13.380 1.00 51.56 94 VAL A O 1
ATOM 764 N N . ARG A 1 95 ? 26.665 -1.130 -15.244 1.00 52.50 95 ARG A N 1
ATOM 765 C CA . ARG A 1 95 ? 25.618 -1.497 -16.193 1.00 52.50 95 ARG A CA 1
ATOM 766 C C . ARG A 1 95 ? 25.433 -3.003 -16.043 1.00 52.50 95 ARG A C 1
ATOM 768 O O . ARG A 1 95 ? 26.243 -3.776 -16.541 1.00 52.50 95 ARG A O 1
ATOM 775 N N . THR A 1 96 ? 24.380 -3.433 -15.354 1.00 52.31 96 THR A N 1
ATOM 776 C CA . THR A 1 96 ? 23.942 -4.829 -15.434 1.00 52.31 96 THR A CA 1
ATOM 777 C C . THR A 1 96 ? 23.256 -4.978 -16.791 1.00 52.31 96 THR A C 1
ATOM 779 O O . THR A 1 96 ? 22.036 -5.030 -16.901 1.00 52.31 96 THR A O 1
ATOM 782 N N . SER A 1 97 ? 24.054 -4.963 -17.859 1.00 50.94 97 SER A N 1
ATOM 783 C CA . SER A 1 97 ? 23.630 -5.136 -19.252 1.00 50.94 97 SER A CA 1
ATOM 784 C C . SER A 1 97 ? 23.289 -6.592 -19.584 1.00 50.94 97 SER A C 1
ATOM 786 O O . SER A 1 97 ? 23.217 -6.957 -20.752 1.00 50.94 97 SER A O 1
ATOM 788 N N . CYS A 1 98 ? 23.029 -7.414 -18.567 1.00 47.62 98 CYS A N 1
ATOM 789 C CA . CYS A 1 98 ? 22.733 -8.834 -18.698 1.00 47.62 98 CYS A CA 1
ATOM 790 C C . CYS A 1 98 ? 21.437 -9.207 -17.966 1.00 47.62 98 CYS A C 1
ATOM 792 O O . CYS A 1 98 ? 21.352 -10.293 -17.411 1.00 47.62 98 CYS A O 1
ATOM 794 N N . GLN A 1 99 ? 20.428 -8.327 -17.902 1.00 57.56 99 GLN A N 1
ATOM 795 C CA . GLN A 1 99 ? 19.105 -8.813 -17.504 1.00 57.56 99 GLN A CA 1
ATOM 796 C C . GLN A 1 99 ? 18.520 -9.639 -18.645 1.00 57.56 99 GLN A C 1
ATOM 798 O O . GLN A 1 99 ? 18.270 -9.115 -19.744 1.00 57.56 99 GLN A O 1
ATOM 803 N N . ASN A 1 100 ? 18.311 -10.926 -18.373 1.00 72.38 100 ASN A N 1
ATOM 804 C CA . ASN A 1 100 ? 17.637 -11.848 -19.277 1.00 72.38 100 ASN A CA 1
ATOM 805 C C . ASN A 1 100 ? 16.279 -11.255 -19.695 1.00 72.38 100 ASN A C 1
ATOM 807 O O . ASN A 1 100 ? 15.623 -10.561 -18.914 1.00 72.38 100 ASN A O 1
ATOM 811 N N . LEU A 1 101 ? 15.838 -11.500 -20.934 1.00 76.25 101 LEU A N 1
ATOM 812 C CA . LEU A 1 101 ? 14.536 -11.007 -21.421 1.00 76.25 101 LEU A CA 1
ATOM 813 C C . LEU A 1 101 ? 13.385 -11.405 -20.480 1.00 76.25 101 LEU A C 1
ATOM 815 O O . LEU A 1 101 ? 12.479 -10.607 -20.244 1.00 76.25 101 LEU A O 1
ATOM 819 N N . SER A 1 102 ? 13.477 -12.597 -19.886 1.00 81.88 102 SER A N 1
ATOM 820 C CA . SER A 1 102 ? 12.530 -13.123 -18.901 1.00 81.88 102 SER A CA 1
ATOM 821 C C . SER A 1 102 ? 12.469 -12.297 -17.611 1.00 81.88 102 SER A C 1
ATOM 823 O O . SER A 1 102 ? 11.383 -12.054 -17.091 1.00 81.88 102 SER A O 1
ATOM 825 N N . GLU A 1 103 ? 13.602 -11.815 -17.097 1.00 81.12 103 GLU A N 1
ATOM 826 C CA . GLU A 1 103 ? 13.650 -10.966 -15.899 1.00 81.12 103 GLU A CA 1
ATOM 827 C C . GLU A 1 103 ? 13.024 -9.601 -16.166 1.00 81.12 103 GLU A C 1
ATOM 829 O O . GLU A 1 103 ? 12.193 -9.141 -15.385 1.00 81.12 103 GLU A O 1
ATOM 834 N N . ARG A 1 104 ? 13.327 -9.003 -17.324 1.00 79.25 104 ARG A N 1
ATOM 835 C CA . ARG A 1 104 ? 12.712 -7.735 -17.741 1.00 79.25 104 ARG A CA 1
ATOM 836 C C . ARG A 1 104 ? 11.201 -7.855 -17.921 1.00 79.25 104 ARG A C 1
ATOM 838 O O . ARG A 1 104 ? 10.469 -6.927 -17.587 1.00 79.25 104 ARG A O 1
ATOM 845 N N . GLN A 1 105 ? 10.719 -8.981 -18.443 1.00 84.94 10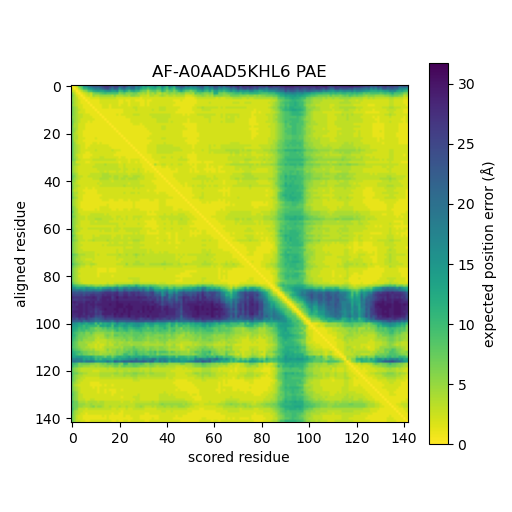5 GLN A N 1
ATOM 846 C CA . GLN A 1 105 ? 9.283 -9.249 -18.557 1.00 84.94 105 GLN A CA 1
ATOM 847 C C . GLN A 1 105 ? 8.622 -9.394 -17.182 1.00 84.94 105 GLN A C 1
ATOM 849 O O . GLN A 1 105 ? 7.581 -8.781 -16.948 1.00 84.94 105 GLN A O 1
ATOM 854 N N . ARG A 1 106 ? 9.245 -10.135 -16.255 1.00 85.75 106 ARG A N 1
ATOM 855 C CA . ARG A 1 106 ? 8.756 -10.274 -14.872 1.00 85.75 106 ARG A CA 1
ATOM 856 C C . ARG A 1 106 ? 8.714 -8.934 -14.147 1.00 85.75 106 ARG A C 1
ATOM 858 O O . ARG A 1 106 ? 7.723 -8.620 -13.500 1.00 85.75 106 ARG A O 1
ATOM 865 N N . GLU A 1 107 ? 9.754 -8.120 -14.287 1.00 86.25 107 GLU A N 1
ATOM 866 C CA . GLU A 1 107 ? 9.802 -6.793 -13.677 1.00 86.25 107 GLU A CA 1
ATOM 867 C C . GLU A 1 107 ? 8.684 -5.895 -14.221 1.00 86.25 107 GLU A C 1
ATOM 869 O O . GLU A 1 107 ? 7.935 -5.301 -13.447 1.00 86.25 107 GLU A O 1
ATOM 874 N N . ARG A 1 108 ? 8.490 -5.863 -15.546 1.00 88.75 108 ARG A N 1
ATOM 875 C CA . ARG A 1 108 ? 7.392 -5.111 -16.176 1.00 88.75 108 ARG A CA 1
ATOM 876 C C . ARG A 1 108 ? 6.012 -5.556 -15.701 1.00 88.75 108 ARG A C 1
ATOM 878 O O . ARG A 1 108 ? 5.137 -4.707 -15.571 1.00 88.75 108 ARG A O 1
ATOM 885 N N . ALA A 1 109 ? 5.816 -6.840 -15.409 1.00 89.94 109 ALA A N 1
ATOM 886 C CA . ALA A 1 109 ? 4.556 -7.325 -14.849 1.00 89.94 109 ALA A CA 1
ATOM 887 C C . ALA A 1 109 ? 4.279 -6.744 -13.448 1.00 89.94 109 ALA A C 1
ATOM 889 O O . ALA A 1 109 ? 3.130 -6.491 -13.101 1.00 89.94 109 ALA A O 1
ATOM 890 N N . LEU A 1 110 ? 5.326 -6.481 -12.657 1.00 90.56 110 LEU A N 1
ATOM 891 C CA . LEU A 1 110 ? 5.198 -5.958 -11.294 1.00 90.56 110 LEU A CA 1
ATOM 892 C C . LEU A 1 110 ? 5.085 -4.430 -11.229 1.00 90.56 110 LEU A C 1
ATOM 894 O O . LEU A 1 110 ? 4.385 -3.912 -10.358 1.00 90.56 110 LEU A O 1
ATOM 898 N N . VAL A 1 111 ? 5.798 -3.706 -12.100 1.00 91.69 111 VAL A N 1
ATOM 899 C CA . VAL A 1 111 ? 5.948 -2.238 -11.998 1.00 91.69 111 VAL A CA 1
ATOM 900 C C . VAL A 1 111 ? 5.555 -1.463 -13.259 1.00 91.69 111 VAL A C 1
ATOM 902 O O . VAL A 1 111 ? 5.693 -0.238 -13.305 1.00 91.69 111 VAL A O 1
ATOM 905 N N . GLY A 1 112 ? 5.069 -2.147 -14.295 1.00 90.62 112 GLY A N 1
ATOM 906 C CA . GLY A 1 112 ? 4.677 -1.531 -15.559 1.00 90.62 112 GLY A CA 1
ATOM 907 C C . GLY A 1 112 ? 5.850 -0.826 -16.239 1.00 90.62 112 GLY A C 1
ATOM 908 O O . GLY A 1 112 ? 6.897 -1.422 -16.492 1.00 90.62 112 GLY A O 1
ATOM 909 N N . SER A 1 113 ? 5.684 0.466 -16.537 1.00 86.69 113 SER A N 1
ATOM 910 C CA . SER A 1 113 ? 6.703 1.280 -17.214 1.00 86.69 113 SER A CA 1
ATOM 911 C C . SER A 1 113 ? 7.828 1.783 -16.292 1.00 86.69 113 SER A C 1
ATOM 913 O O . SER A 1 113 ? 8.769 2.421 -16.765 1.00 86.69 113 SER A O 1
ATOM 915 N N . LEU A 1 114 ? 7.775 1.500 -14.984 1.00 87.75 114 LEU A N 1
ATOM 916 C CA . LEU A 1 114 ? 8.724 1.996 -13.978 1.00 87.75 114 LEU A CA 1
ATOM 917 C C . LEU A 1 114 ? 10.026 1.167 -13.912 1.00 87.75 114 LEU A C 1
ATOM 919 O O . LEU A 1 114 ? 10.431 0.694 -12.848 1.00 87.75 114 LEU A O 1
ATOM 923 N N . THR A 1 115 ? 10.696 0.968 -15.050 1.00 80.62 115 THR A N 1
ATOM 924 C CA . THR A 1 115 ? 11.861 0.064 -15.126 1.00 80.62 115 THR A CA 1
ATOM 925 C C . THR A 1 115 ? 13.211 0.776 -15.189 1.00 80.62 115 THR A C 1
ATOM 927 O O . THR A 1 115 ? 14.155 0.292 -14.579 1.00 80.62 115 THR A O 1
ATOM 930 N N . ASN A 1 116 ? 13.334 1.933 -15.861 1.00 72.00 116 ASN A N 1
ATOM 931 C CA . ASN A 1 116 ? 14.665 2.465 -16.227 1.00 72.00 116 ASN A CA 1
ATOM 932 C C . ASN A 1 116 ? 14.926 3.944 -15.866 1.00 72.00 116 ASN A C 1
ATOM 934 O O . ASN A 1 116 ? 15.995 4.458 -16.181 1.00 72.00 116 ASN A O 1
ATOM 938 N N . SER A 1 117 ? 13.979 4.654 -15.245 1.00 77.94 117 SER A N 1
ATOM 939 C CA . SER A 1 117 ? 14.058 6.126 -15.117 1.00 77.94 117 SER A CA 1
ATOM 940 C C . SER A 1 117 ? 14.686 6.648 -13.820 1.00 77.94 117 SER A C 1
ATOM 942 O O . SER A 1 117 ? 14.857 7.856 -13.685 1.00 77.94 117 SER A O 1
ATOM 944 N N . TYR A 1 118 ? 15.007 5.780 -12.857 1.00 86.69 118 TYR A N 1
ATOM 945 C CA . TYR A 1 118 ? 15.516 6.187 -11.544 1.00 86.69 118 TYR A CA 1
ATOM 946 C C . TYR A 1 118 ? 16.604 5.234 -11.044 1.00 86.69 118 TYR A C 1
ATOM 948 O O . TYR A 1 118 ? 16.750 4.117 -11.540 1.00 86.69 118 TYR A O 1
ATOM 956 N N . ARG A 1 119 ? 17.354 5.671 -10.025 1.00 88.12 119 ARG A N 1
ATOM 957 C CA . ARG A 1 119 ? 18.318 4.834 -9.297 1.00 88.12 119 ARG A CA 1
ATOM 958 C C . ARG A 1 119 ? 17.588 3.900 -8.340 1.00 88.12 119 ARG A C 1
ATOM 960 O O . ARG A 1 119 ? 17.526 4.139 -7.135 1.00 88.12 119 ARG A O 1
ATOM 967 N N . PHE A 1 120 ? 16.966 2.879 -8.913 1.00 90.56 120 PHE A N 1
ATOM 968 C CA . PHE A 1 120 ? 16.311 1.840 -8.140 1.00 90.56 120 PHE A CA 1
ATOM 969 C C . PHE A 1 120 ? 17.347 1.050 -7.355 1.00 90.56 120 PHE A C 1
ATOM 971 O O . PHE A 1 120 ? 18.355 0.612 -7.911 1.00 90.56 120 PHE A O 1
ATOM 978 N N . LYS A 1 121 ? 17.062 0.840 -6.073 1.00 91.69 121 LYS A N 1
ATOM 979 C CA . LYS A 1 121 ? 17.879 -0.014 -5.223 1.00 91.69 121 LYS A CA 1
ATOM 980 C C . LYS A 1 121 ? 17.868 -1.435 -5.773 1.00 91.69 121 LYS A C 1
ATOM 982 O O . LYS A 1 121 ? 16.809 -1.988 -6.090 1.00 91.69 121 LYS A O 1
ATOM 987 N N . ARG A 1 122 ? 19.046 -2.051 -5.866 1.00 87.00 122 ARG A N 1
ATOM 988 C CA . ARG A 1 122 ? 19.175 -3.446 -6.303 1.00 87.00 122 ARG A CA 1
ATOM 989 C C . ARG A 1 122 ? 18.430 -4.363 -5.330 1.00 87.00 122 ARG A C 1
ATOM 991 O O . ARG A 1 122 ? 18.666 -4.297 -4.128 1.00 87.00 122 ARG A O 1
ATOM 998 N N . ASN A 1 123 ? 17.541 -5.210 -5.855 1.00 88.88 123 ASN A N 1
ATOM 999 C CA . ASN A 1 123 ? 16.629 -6.049 -5.060 1.00 88.88 123 ASN A CA 1
ATOM 1000 C C . ASN A 1 123 ? 15.790 -5.245 -4.042 1.00 88.88 123 ASN A C 1
ATOM 1002 O O . ASN A 1 123 ? 15.415 -5.766 -2.994 1.00 88.88 123 ASN A O 1
ATOM 1006 N N . GLY A 1 124 ? 15.541 -3.962 -4.328 1.00 93.50 124 GLY A N 1
ATOM 1007 C CA . GLY A 1 124 ? 14.738 -3.082 -3.488 1.00 93.50 124 GLY A CA 1
ATOM 1008 C C . GLY A 1 124 ? 13.258 -3.448 -3.500 1.00 93.50 124 GLY A C 1
ATOM 1009 O O . GLY A 1 124 ? 12.778 -4.178 -4.371 1.00 93.50 124 GLY A O 1
ATOM 1010 N N . LEU A 1 125 ? 12.524 -2.911 -2.529 1.00 96.81 125 LEU A N 1
ATOM 1011 C CA . LEU A 1 125 ? 11.097 -3.173 -2.401 1.00 96.81 125 LEU A CA 1
ATOM 1012 C C . LEU A 1 125 ? 10.278 -2.504 -3.515 1.00 96.81 125 LEU A C 1
ATOM 1014 O O . LEU A 1 125 ? 10.629 -1.452 -4.058 1.00 96.81 125 LEU A O 1
ATOM 1018 N N . ILE A 1 126 ? 9.136 -3.120 -3.808 1.00 97.12 126 ILE A N 1
ATOM 1019 C CA . ILE A 1 126 ? 8.052 -2.546 -4.602 1.00 97.12 126 ILE A CA 1
ATOM 1020 C C . ILE A 1 126 ? 6.883 -2.335 -3.650 1.00 97.12 126 ILE A C 1
ATOM 1022 O O . ILE A 1 126 ? 6.535 -3.242 -2.896 1.00 97.12 126 ILE A O 1
ATOM 1026 N N . LYS A 1 127 ? 6.273 -1.154 -3.697 1.00 98.31 127 LYS A N 1
ATOM 1027 C CA . LYS A 1 127 ? 5.054 -0.848 -2.944 1.00 98.31 127 LYS A CA 1
ATOM 1028 C C . LYS A 1 127 ? 3.908 -0.632 -3.915 1.00 98.31 127 LYS A C 1
ATOM 1030 O O . LYS A 1 127 ? 4.079 0.085 -4.902 1.00 98.31 127 LYS A O 1
ATOM 1035 N N . LYS A 1 128 ? 2.753 -1.222 -3.616 1.00 98.00 128 LYS A N 1
ATOM 1036 C CA . LYS A 1 128 ? 1.496 -0.968 -4.320 1.00 98.00 128 LYS A CA 1
ATOM 1037 C C . LYS A 1 128 ? 0.512 -0.382 -3.329 1.00 98.00 128 LYS A C 1
ATOM 1039 O O . LYS A 1 128 ? 0.386 -0.904 -2.240 1.00 98.00 128 LYS A O 1
ATOM 1044 N N . SER A 1 129 ? -0.193 0.673 -3.702 1.00 98.50 129 SER A N 1
ATOM 1045 C CA . SER A 1 129 ? -1.258 1.215 -2.866 1.00 98.50 129 SER A CA 1
ATOM 1046 C C . SER A 1 129 ? -2.557 1.329 -3.638 1.00 98.50 129 SER A C 1
ATOM 1048 O O . SER A 1 129 ? -2.556 1.673 -4.823 1.00 98.50 129 SER A O 1
ATOM 1050 N N . MET A 1 130 ? -3.659 1.083 -2.943 1.00 98.38 130 MET A N 1
ATOM 1051 C CA . MET A 1 130 ? -5.017 1.266 -3.438 1.00 98.38 130 MET A CA 1
ATOM 1052 C C . MET A 1 130 ? -5.858 1.898 -2.332 1.00 98.38 130 MET A C 1
ATOM 1054 O O . MET A 1 130 ? -5.733 1.531 -1.164 1.00 98.38 130 MET A O 1
ATOM 1058 N N . SER A 1 131 ? -6.729 2.827 -2.710 1.00 97.81 131 SER A N 1
ATOM 1059 C CA . SER A 1 131 ? -7.642 3.487 -1.780 1.00 97.81 131 SER A CA 1
ATOM 1060 C C . SER A 1 131 ? -9.065 3.398 -2.310 1.00 97.81 131 SER A C 1
ATOM 1062 O O . SER A 1 131 ? -9.294 3.540 -3.511 1.00 97.81 131 SER A O 1
ATOM 1064 N N . ILE A 1 132 ? -10.022 3.178 -1.414 1.00 97.38 132 ILE A N 1
ATOM 1065 C CA . ILE A 1 132 ? -11.458 3.183 -1.722 1.00 97.38 132 ILE A CA 1
ATOM 1066 C C . ILE A 1 132 ? -12.197 4.027 -0.689 1.00 97.38 132 ILE A C 1
ATOM 1068 O O . ILE A 1 132 ? -11.643 4.352 0.359 1.00 97.38 132 ILE A O 1
ATOM 1072 N N . VAL A 1 133 ? -13.441 4.396 -0.978 1.00 97.44 133 VAL A N 1
ATOM 1073 C CA . VAL A 1 133 ? -14.321 5.062 -0.013 1.00 97.44 133 VAL A CA 1
ATOM 1074 C C . VAL A 1 133 ? -15.406 4.077 0.400 1.00 97.44 133 VAL A C 1
ATOM 1076 O O . VAL A 1 133 ? -16.106 3.537 -0.454 1.00 97.44 133 VAL A O 1
ATOM 1079 N N . VAL A 1 134 ? -15.546 3.846 1.704 1.00 93.81 134 VAL A N 1
ATOM 1080 C CA . VAL A 1 134 ? -16.578 2.984 2.296 1.00 93.81 134 VAL A CA 1
ATOM 1081 C C . VAL A 1 134 ? -17.303 3.796 3.360 1.00 93.81 134 VAL A C 1
ATOM 1083 O O . VAL A 1 134 ? -16.671 4.303 4.281 1.00 93.81 134 VAL A O 1
ATOM 1086 N N . ASN A 1 135 ? -18.623 3.955 3.223 1.00 92.56 135 ASN A N 1
ATOM 1087 C CA . ASN A 1 135 ? -19.455 4.754 4.137 1.00 92.56 135 ASN A CA 1
ATOM 1088 C C . ASN A 1 135 ? -18.922 6.184 4.369 1.00 92.56 135 ASN A C 1
ATOM 1090 O O . ASN A 1 135 ? -18.951 6.696 5.483 1.00 92.56 135 ASN A O 1
ATOM 1094 N N . GLY A 1 136 ? -18.392 6.816 3.317 1.00 95.50 136 GLY A N 1
ATOM 1095 C CA . GLY A 1 136 ? -17.823 8.166 3.386 1.00 95.50 136 GLY A CA 1
ATOM 1096 C C . GLY A 1 136 ? -16.417 8.249 3.990 1.00 95.50 136 GLY A C 1
ATOM 1097 O O . GLY A 1 136 ? -15.864 9.343 4.054 1.00 95.50 136 GLY A O 1
ATOM 1098 N N . VAL A 1 137 ? -15.814 7.124 4.389 1.00 96.19 137 VAL A N 1
ATOM 1099 C CA . VAL A 1 137 ? -14.459 7.075 4.956 1.00 96.19 137 VAL A CA 1
ATOM 1100 C C . VAL A 1 137 ? -13.485 6.448 3.967 1.00 96.19 137 VAL A C 1
ATOM 1102 O O . VAL A 1 137 ? -13.757 5.401 3.375 1.00 96.19 137 VAL A O 1
ATOM 1105 N N . GLN A 1 138 ? -12.334 7.090 3.790 1.00 97.88 138 GLN A N 1
ATOM 1106 C CA . GLN A 1 138 ? -11.267 6.595 2.932 1.00 97.88 138 GLN A CA 1
ATOM 1107 C C . GLN A 1 138 ? -10.554 5.418 3.623 1.00 97.88 138 GLN A C 1
ATOM 1109 O O . GLN A 1 138 ? -10.035 5.541 4.733 1.00 97.88 138 GLN A O 1
ATOM 1114 N N . GLN A 1 139 ? -10.548 4.268 2.955 1.00 98.06 139 GLN A N 1
ATOM 1115 C CA . GLN A 1 139 ? -9.824 3.066 3.355 1.00 98.06 139 GLN A CA 1
ATOM 1116 C C . GLN A 1 139 ? -8.598 2.917 2.468 1.00 98.06 139 GLN A C 1
ATOM 1118 O O . GLN A 1 139 ? -8.689 3.095 1.250 1.00 98.06 139 GLN A O 1
ATOM 1123 N N . HIS A 1 140 ? -7.473 2.548 3.064 1.00 98.50 140 HIS A N 1
ATOM 1124 C CA . HIS A 1 140 ? -6.209 2.388 2.357 1.00 98.50 140 HIS A CA 1
ATOM 1125 C C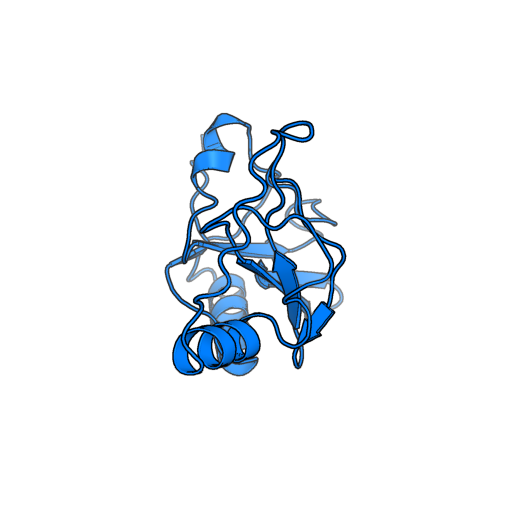 . HIS A 1 140 ? -5.665 0.984 2.527 1.00 98.50 140 HIS A C 1
ATOM 1127 O O . HIS A 1 140 ? -5.683 0.445 3.631 1.00 98.50 140 HIS A O 1
ATOM 1133 N N . LEU A 1 141 ? -5.128 0.446 1.437 1.00 98.56 141 LEU A N 1
ATOM 1134 C CA . LEU A 1 141 ? -4.303 -0.752 1.401 1.00 98.56 141 LEU A CA 1
ATOM 1135 C C . LEU A 1 141 ? -2.928 -0.375 0.848 1.00 98.56 141 LEU A C 1
ATOM 1137 O O . LEU A 1 141 ? -2.841 0.297 -0.186 1.00 98.56 141 LEU A O 1
ATOM 1141 N N . ILE A 1 142 ? -1.880 -0.815 1.547 1.00 98.31 142 ILE A N 1
ATOM 1142 C CA . ILE A 1 142 ? -0.457 -0.611 1.239 1.00 98.31 142 ILE A CA 1
ATOM 1143 C C . ILE A 1 142 ? 0.262 -1.954 1.154 1.00 98.31 142 ILE A C 1
ATOM 1145 O O . ILE A 1 142 ? -0.053 -2.821 2.003 1.00 98.31 142 ILE A O 1
#

Radius of gyration: 16.59 Å; Cα contacts (8 Å, |Δi|>4): 200; chains: 1; bounding box: 50×24×46 Å

Nearest PDB structures (foldseek):
  4qtj-assembly1_A  TM=8.690E-01  e=3.687E-10  Candida albicans SC5314
  4qtk-assembly2_B  TM=8.726E-01  e=9.758E-10  Candida albicans SC5314
  4qtk-assembly1_A  TM=8.386E-01  e=4.745E-09  Candida albicans SC5314
  4m8b-assembly1_R  TM=7.394E-01  e=1.888E-10  Saccharomyces cerevisiae S288C
  4hbo-assembly4_D-5  TM=2.438E-01  e=5.474E+00  Rubella virus strain M33

Mean predicted aligned error: 5.88 Å

Organism: NCBI:txid60185

Solvent-accessible surface area (backbone atoms only — not comparable to full-atom values): 8805 Å² total; per-residue (Å²): 132,88,81,89,74,67,34,43,79,54,83,74,87,49,73,66,51,49,52,52,53,53,50,35,35,75,72,66,74,28,61,61,47,57,54,83,69,50,81,83,54,36,74,62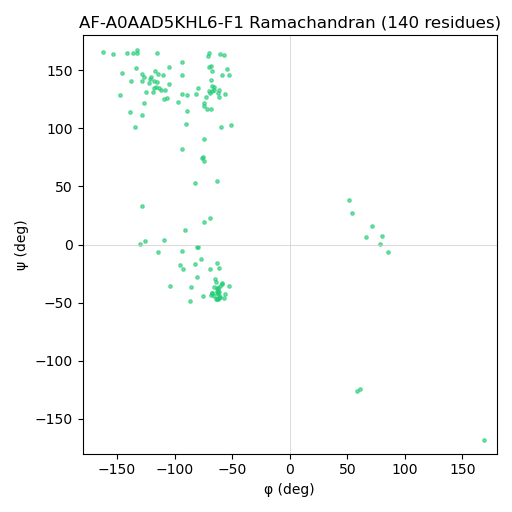,76,45,94,39,48,28,43,32,33,42,31,82,78,22,70,52,91,68,93,73,68,90,74,52,64,48,78,74,42,80,54,88,84,26,42,33,31,41,26,36,58,90,69,74,91,69,87,72,82,68,75,76,85,73,69,49,72,68,56,55,51,55,48,34,74,76,50,49,88,74,76,78,90,66,71,59,30,85,95,45,59,74,49,52,35,40,74,49,74,57,97,88,39,51,36,39,41,62

Foldseek 3Di:
DDDDAFQWFADDQDPVSVVVSVVCVVVVVTDAAQEADDPVRLVNPDHRGKHKYWCVRRVDPDHDSPFDWDAWDDDPQKTKIATADPDDDDPPPPPPVDDDPVNVVVVCSQRPPPDPDGRGDDVTDMDIKHWDADPNIIMIMD

pLDDT: mean 89.92, std 13.59, range [47.62, 98.62]